Protein AF-A0AAV4YD55-F1 (afdb_monomer)

InterPro domains:
  IPR032675 Leucine-rich repeat domain superfamily [G3DSA:3.80.10.10] (48-152)

Secondary structure (DSSP, 8-state):
---EEEETTEEEEEEE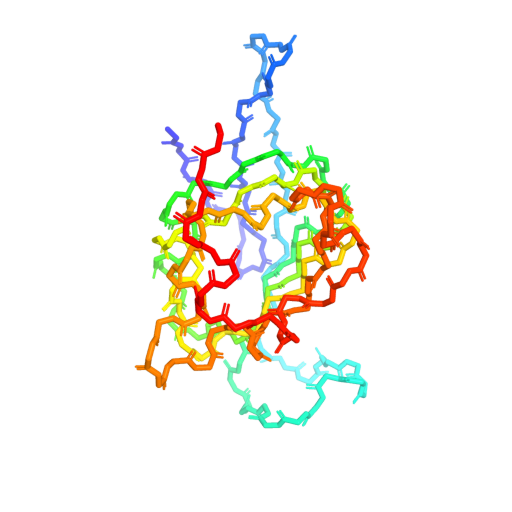-TT-SSEEEEEEEEEE-SS---GGG-SS--TT-EEEE-TTS--S---TTTTTT-TTEEEEE-TTS------HHHH--TT-EEE-TTS-EE-SGGGGGGS-TT-TTGGGEE-BEEESGGGTT-BGGG--GGGG----

Solvent-accessible surface area (backbone atoms only — not comparable to full-atom values): 8756 Å² total; per-residue (Å²): 134,69,86,50,86,77,54,101,48,38,45,44,43,63,46,79,45,99,87,49,101,54,74,46,81,42,71,31,47,42,51,59,52,83,91,82,78,68,81,94,68,62,88,82,78,58,86,63,40,16,36,41,38,54,51,65,63,64,39,57,74,76,65,55,62,79,54,69,97,43,92,46,50,32,37,36,38,42,29,45,23,45,30,35,69,66,58,59,74,50,67,64,55,90,71,40,37,36,37,38,38,66,32,46,27,44,55,29,32,88,39,34,75,40,44,46,90,90,45,66,51,26,76,31,36,46,35,38,19,50,24,49,75,93,43,47,72,38,47,51,58,78,55,58,56,74,69,20,73,54,72,135

Foldseek 3Di:
DDWDDDDPFWTWDWDDDPPDPDIDTAIKGKQQDDDDDDPVVPDPDDNGAIEIEDALVQDQDDDLCNCVPPPRHQEYEHAQYAHAEDDCSNQVPLRHAYEHHNYAHALALRVLVCAPPPRVSLVSYADAHNPDPVRHRPRSNVDHSVRHPDDD

Nearest PDB structures (foldseek):
  5lfn-assembly1_B  TM=7.017E-01  e=6.485E-02  Homo sapiens
  2omy-assembly1_A  TM=6.684E-01  e=3.841E-01  Listeria monocytogenes EGD-e
  2omv-assembly1_A  TM=5.601E-01  e=4.362E-01  Listeria monocytogenes EGD-e
  2omz-assembly1_A  TM=6.449E-01  e=9.349E-01  Listeria monocytogenes EGD-e
  8h64-assembly2_C  TM=6.440E-01  e=9.349E-01  Listeria monocytogenes EGD-e

Mean predicted aligned error: 9.54 Å

Structure (mmCIF, N/CA/C/O backbone):
data_AF-A0AAV4YD55-F1
#
_entry.id   AF-A0AAV4YD55-F1
#
loop_
_atom_site.group_PDB
_atom_site.id
_atom_site.type_symbol
_atom_site.label_atom_id
_atom_site.label_alt_id
_atom_site.label_comp_id
_atom_site.label_asym_id
_atom_site.label_entity_id
_atom_site.label_seq_id
_atom_site.pdbx_PDB_ins_code
_atom_site.Cartn_x
_atom_site.Cartn_y
_atom_site.Cartn_z
_atom_site.occupancy
_atom_site.B_iso_or_equiv
_atom_site.auth_seq_id
_atom_site.auth_comp_id
_atom_site.auth_asym_id
_atom_site.auth_atom_id
_atom_site.pdbx_PDB_model_num
ATOM 1 N N . MET A 1 1 ? -4.812 -1.524 -20.925 1.00 34.12 1 MET A N 1
ATOM 2 C CA . MET A 1 1 ? -3.475 -1.036 -20.521 1.00 34.12 1 MET A CA 1
ATOM 3 C C . MET A 1 1 ? -2.459 -1.542 -21.535 1.00 34.12 1 MET A C 1
ATOM 5 O O . MET A 1 1 ? -2.689 -2.603 -22.093 1.00 34.12 1 MET A O 1
ATOM 9 N N . GLY A 1 2 ? -1.387 -0.799 -21.813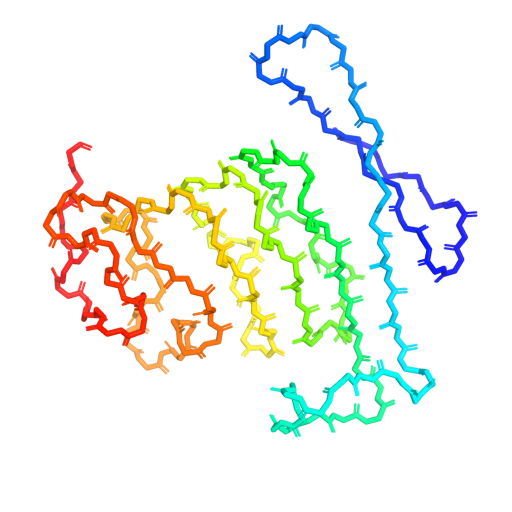 1.00 32.94 2 GLY A N 1
ATOM 10 C CA . GLY A 1 2 ? -0.320 -1.245 -22.714 1.00 32.94 2 GLY A CA 1
ATOM 11 C C . GLY A 1 2 ? 1.040 -0.816 -22.175 1.00 32.94 2 GLY A C 1
ATOM 12 O O . GLY A 1 2 ? 1.205 0.342 -21.784 1.00 32.94 2 GLY A O 1
ATOM 13 N N . PHE A 1 3 ? 1.978 -1.758 -22.112 1.00 38.44 3 PHE A N 1
ATOM 14 C CA . PHE A 1 3 ? 3.347 -1.546 -21.651 1.00 38.44 3 PHE A CA 1
ATOM 15 C C . PHE A 1 3 ? 4.222 -1.105 -22.826 1.00 38.44 3 PHE A C 1
ATOM 17 O O . PHE A 1 3 ? 4.186 -1.724 -23.886 1.00 38.44 3 PHE A O 1
ATOM 24 N N . TYR A 1 4 ? 5.038 -0.066 -22.637 1.00 34.94 4 TYR A N 1
ATOM 25 C CA . TYR A 1 4 ? 6.048 0.325 -23.622 1.00 34.94 4 TYR A CA 1
ATOM 26 C C . TYR A 1 4 ? 7.418 0.402 -22.943 1.00 34.94 4 TYR A C 1
ATOM 28 O O . TYR A 1 4 ? 7.704 1.308 -22.151 1.00 34.94 4 TYR A O 1
ATOM 36 N N . TRP A 1 5 ? 8.266 -0.580 -23.249 1.00 36.44 5 TRP A N 1
ATOM 37 C CA . TRP A 1 5 ? 9.664 -0.631 -22.831 1.00 36.44 5 TRP A CA 1
ATOM 38 C C . TRP A 1 5 ? 10.461 0.378 -23.659 1.00 36.44 5 TRP A C 1
ATOM 40 O O . TRP A 1 5 ? 10.530 0.251 -24.877 1.00 36.44 5 TRP A O 1
ATOM 50 N N . LEU A 1 6 ? 11.037 1.397 -23.019 1.00 40.34 6 LEU A N 1
ATOM 51 C CA . LEU A 1 6 ? 11.794 2.435 -23.731 1.00 40.34 6 LEU A CA 1
ATOM 52 C C . LEU A 1 6 ? 13.300 2.355 -23.486 1.00 40.34 6 LEU A C 1
ATOM 54 O O . LEU A 1 6 ? 14.056 2.678 -24.393 1.00 40.34 6 LEU A O 1
ATOM 58 N N . THR A 1 7 ? 13.753 1.897 -22.311 1.00 41.91 7 THR A N 1
ATOM 59 C CA . THR A 1 7 ? 15.172 1.604 -22.023 1.00 41.91 7 THR A CA 1
ATOM 60 C C . THR A 1 7 ? 15.319 0.566 -20.899 1.00 41.91 7 THR A C 1
ATOM 62 O O . THR A 1 7 ? 14.374 0.304 -20.158 1.00 41.91 7 THR A O 1
ATOM 65 N N . ARG A 1 8 ? 16.533 0.018 -20.711 1.00 45.97 8 ARG A N 1
ATOM 66 C CA . ARG A 1 8 ? 16.889 -0.949 -19.643 1.00 45.97 8 ARG A CA 1
ATOM 67 C C . ARG A 1 8 ? 16.588 -0.478 -18.203 1.00 45.97 8 ARG A C 1
ATOM 69 O O . ARG A 1 8 ? 16.546 -1.314 -17.308 1.00 45.97 8 ARG A O 1
ATOM 76 N N . HIS A 1 9 ? 16.388 0.826 -17.974 1.00 44.31 9 HIS A N 1
ATOM 77 C CA . HIS A 1 9 ? 16.303 1.437 -16.632 1.00 44.31 9 HIS A CA 1
ATOM 78 C C . HIS A 1 9 ? 15.042 2.286 -16.377 1.00 44.31 9 HIS A C 1
ATOM 80 O O . HIS A 1 9 ? 14.830 2.762 -15.260 1.00 44.31 9 HIS A O 1
ATOM 86 N N . ARG A 1 10 ? 14.194 2.513 -17.389 1.00 48.41 10 ARG A N 1
ATOM 87 C CA . ARG A 1 10 ? 12.960 3.302 -17.252 1.00 48.41 10 ARG A CA 1
ATOM 88 C C . ARG A 1 10 ? 11.803 2.580 -17.925 1.00 48.41 10 ARG A C 1
ATOM 90 O O . ARG A 1 10 ? 11.850 2.308 -19.123 1.00 48.41 10 ARG A O 1
ATOM 97 N N . VAL A 1 11 ? 10.752 2.315 -17.156 1.00 53.84 11 VAL A N 1
ATOM 98 C CA . VAL A 1 11 ? 9.502 1.745 -17.671 1.00 53.84 11 VAL A CA 1
ATOM 99 C C . VAL A 1 11 ? 8.472 2.865 -17.711 1.00 53.84 11 VAL A C 1
ATOM 101 O O . VAL A 1 11 ? 8.266 3.548 -16.705 1.00 53.84 11 VAL A O 1
ATOM 104 N N . LYS A 1 12 ? 7.856 3.101 -18.873 1.00 48.62 12 LYS A N 1
ATOM 105 C CA . LYS A 1 12 ? 6.759 4.066 -18.977 1.00 48.62 12 LYS A CA 1
ATOM 106 C C . LYS A 1 12 ? 5.431 3.354 -18.735 1.00 48.62 12 LYS A C 1
ATOM 108 O O . LYS A 1 12 ? 5.127 2.362 -19.390 1.00 48.62 12 LYS A O 1
ATOM 113 N N . TYR A 1 13 ? 4.651 3.892 -17.806 1.00 55.19 13 TYR A N 1
ATOM 114 C CA . TYR A 1 13 ? 3.314 3.426 -17.454 1.00 55.19 13 TYR A CA 1
ATOM 115 C C . TYR A 1 13 ? 2.285 4.421 -17.960 1.00 55.19 13 TYR A C 1
ATOM 117 O O . TYR A 1 13 ? 2.446 5.628 -17.798 1.00 55.19 13 TYR A O 1
ATOM 125 N N . ILE A 1 14 ? 1.210 3.917 -18.553 1.00 49.06 14 ILE A N 1
ATOM 126 C CA . ILE A 1 14 ? 0.098 4.741 -19.017 1.00 49.06 14 ILE A CA 1
ATOM 127 C C . ILE A 1 14 ? -1.078 4.495 -18.073 1.00 49.06 14 ILE A C 1
ATOM 129 O O . ILE A 1 14 ? -1.602 3.384 -18.019 1.00 49.06 14 ILE A O 1
ATOM 133 N N . CYS A 1 15 ? -1.488 5.522 -17.327 1.00 41.88 15 CYS A N 1
ATOM 134 C CA . CYS A 1 15 ? -2.629 5.442 -16.412 1.00 41.88 15 CYS A CA 1
ATOM 135 C C . CYS A 1 15 ? -3.757 6.386 -16.854 1.00 41.88 15 CYS A C 1
ATOM 137 O O . CYS A 1 15 ? -3.508 7.474 -17.388 1.00 41.88 15 CYS A O 1
ATOM 139 N N . LYS A 1 16 ? -5.007 5.954 -16.649 1.00 38.88 16 LYS A N 1
ATOM 140 C CA . LYS A 1 16 ? -6.217 6.734 -16.931 1.00 38.88 16 LYS A CA 1
ATOM 141 C C . LYS A 1 16 ? -6.520 7.627 -15.729 1.00 38.88 16 LYS A C 1
ATOM 143 O O . LYS A 1 16 ? -6.718 7.134 -14.623 1.00 38.88 16 LYS A O 1
ATOM 148 N N . MET A 1 17 ? -6.560 8.942 -15.933 1.00 42.62 17 MET A N 1
ATOM 149 C CA . MET A 1 17 ? -6.867 9.874 -14.846 1.00 42.62 17 MET A CA 1
ATOM 150 C C . MET A 1 17 ? -8.373 9.895 -14.554 1.00 42.62 17 MET A C 1
ATOM 152 O O . MET A 1 17 ? -9.185 9.972 -15.470 1.00 42.62 17 MET A O 1
ATOM 156 N N . ARG A 1 18 ? -8.749 9.900 -13.266 1.00 46.81 18 ARG A N 1
ATOM 157 C CA . ARG A 1 18 ? -10.148 9.869 -12.780 1.00 46.81 18 ARG A CA 1
ATOM 158 C C . ARG A 1 18 ? -11.007 11.064 -13.249 1.00 46.81 18 ARG A C 1
ATOM 160 O O . ARG A 1 18 ? -12.222 11.005 -13.151 1.00 46.81 18 ARG A O 1
ATOM 167 N N . SER A 1 19 ? -10.385 12.129 -13.770 1.00 53.12 19 SER A N 1
ATOM 168 C CA . SER A 1 19 ? -11.016 13.417 -14.113 1.00 53.12 19 SER A CA 1
ATOM 169 C C . SER A 1 19 ? -10.853 13.844 -15.587 1.00 53.12 19 SER A C 1
ATOM 171 O O . SER A 1 19 ? -11.348 14.903 -15.965 1.00 53.12 19 SER A O 1
ATOM 173 N N . ARG A 1 20 ? -10.182 13.063 -16.450 1.00 48.06 20 ARG A N 1
ATOM 174 C CA . ARG A 1 20 ? -10.015 13.407 -17.878 1.00 48.06 20 ARG A CA 1
ATOM 175 C C . ARG A 1 20 ? -10.162 12.176 -18.770 1.00 48.06 20 ARG A C 1
ATOM 177 O O . ARG A 1 20 ? -9.708 11.094 -18.419 1.00 48.06 20 ARG A O 1
ATOM 184 N N . THR A 1 21 ? -10.674 12.367 -19.984 1.00 52.16 21 THR A N 1
ATOM 185 C CA . THR A 1 21 ? -10.590 11.402 -21.101 1.00 52.16 21 THR A CA 1
ATOM 186 C C . THR A 1 21 ? -9.158 11.213 -21.636 1.00 52.16 21 THR A C 1
ATOM 188 O O . THR A 1 21 ? -8.953 10.482 -22.600 1.00 52.16 21 THR A O 1
ATOM 191 N N . ALA A 1 22 ? -8.156 11.837 -21.005 1.00 47.09 22 ALA A N 1
ATOM 192 C CA . ALA A 1 22 ? -6.752 11.804 -21.396 1.00 47.09 22 ALA A CA 1
ATOM 193 C C . ALA A 1 22 ? -5.921 10.840 -20.530 1.00 47.09 22 ALA A C 1
ATOM 195 O O . ALA A 1 22 ? -6.088 10.750 -19.311 1.00 47.09 22 ALA A O 1
ATOM 196 N N . TRP A 1 23 ? -4.974 10.161 -21.172 1.00 50.00 23 TRP A N 1
ATOM 197 C CA . TRP A 1 23 ? -4.002 9.274 -20.539 1.00 50.00 23 TRP A CA 1
ATOM 198 C C . TRP A 1 23 ? -2.762 10.062 -20.094 1.00 50.00 23 TRP A C 1
ATOM 200 O O . TRP A 1 23 ? -2.301 10.935 -20.830 1.00 50.00 23 TRP A O 1
ATOM 210 N N . ARG A 1 24 ? -2.186 9.753 -18.920 1.00 59.47 24 ARG A N 1
ATOM 211 C CA . ARG A 1 24 ? -0.883 10.307 -18.501 1.00 59.47 24 ARG A CA 1
ATOM 212 C C . ARG A 1 24 ? 0.197 9.245 -18.615 1.00 59.47 24 ARG A C 1
ATOM 214 O O . ARG A 1 24 ? 0.022 8.126 -18.135 1.00 59.47 24 ARG A O 1
ATOM 221 N N . VAL A 1 25 ? 1.323 9.622 -19.212 1.00 57.44 25 VAL A N 1
ATOM 222 C CA . VAL A 1 25 ? 2.523 8.788 -19.256 1.00 57.44 25 VAL A CA 1
ATOM 223 C C . VAL A 1 25 ? 3.361 9.083 -18.016 1.00 57.44 25 VAL A C 1
ATOM 225 O O . VAL A 1 25 ? 3.916 10.169 -17.873 1.00 57.44 25 VAL A O 1
ATOM 228 N N . MET A 1 26 ? 3.433 8.122 -17.108 1.00 58.56 26 MET A N 1
ATOM 229 C CA . MET A 1 26 ? 4.299 8.150 -15.934 1.00 58.56 26 MET A CA 1
ATOM 230 C C . MET A 1 26 ? 5.591 7.414 -16.263 1.00 58.56 26 MET A C 1
ATOM 232 O O . MET A 1 26 ? 5.575 6.400 -16.957 1.00 58.56 26 MET A O 1
ATOM 236 N N . THR A 1 27 ? 6.723 7.912 -15.778 1.00 57.72 27 THR A N 1
ATOM 237 C CA . THR A 1 27 ? 8.007 7.224 -15.945 1.00 57.72 27 THR A CA 1
ATOM 238 C C . THR A 1 27 ? 8.399 6.649 -14.598 1.00 57.72 27 THR A C 1
ATOM 240 O O . THR A 1 27 ? 8.750 7.409 -13.703 1.00 57.72 27 THR A O 1
ATOM 243 N N . ALA A 1 28 ? 8.341 5.327 -14.448 1.00 63.00 28 ALA A N 1
ATOM 244 C CA . ALA A 1 28 ? 8.912 4.696 -13.270 1.00 63.00 28 ALA A CA 1
ATOM 245 C C . ALA A 1 28 ? 10.412 4.509 -13.465 1.00 63.00 28 ALA A C 1
ATOM 247 O O . ALA A 1 28 ? 10.866 4.013 -14.507 1.00 63.00 28 ALA A O 1
ATOM 248 N N . ALA A 1 29 ? 11.175 4.859 -12.437 1.00 62.16 29 ALA A N 1
ATOM 249 C CA . ALA A 1 29 ? 12.575 4.487 -12.357 1.00 62.16 29 ALA A CA 1
ATOM 250 C C . ALA A 1 29 ? 12.671 3.053 -11.822 1.00 62.16 29 ALA A C 1
ATOM 252 O O . ALA A 1 29 ? 12.128 2.754 -10.756 1.00 62.16 29 ALA A O 1
ATOM 253 N N . ARG A 1 30 ? 13.358 2.169 -12.558 1.00 64.62 30 ARG A N 1
ATOM 254 C CA . ARG A 1 30 ? 13.736 0.839 -12.068 1.00 64.62 30 ARG A CA 1
ATOM 255 C C . ARG A 1 30 ? 15.253 0.785 -11.934 1.00 64.62 30 ARG A C 1
ATOM 257 O O . ARG A 1 30 ? 15.965 0.882 -12.933 1.00 64.62 30 ARG A O 1
ATOM 264 N N . VAL A 1 31 ? 15.740 0.614 -10.710 1.00 64.62 31 VAL A N 1
ATOM 265 C CA . VAL A 1 31 ? 17.174 0.534 -10.405 1.00 64.62 31 VAL A CA 1
ATOM 266 C C . VAL A 1 31 ? 17.458 -0.835 -9.811 1.00 64.62 31 VAL A C 1
ATOM 268 O O . VAL A 1 31 ? 17.066 -1.109 -8.689 1.00 64.62 31 VAL A O 1
ATOM 271 N N . CYS A 1 32 ? 18.113 -1.701 -10.576 1.00 60.53 32 CYS A N 1
ATOM 272 C CA . CYS A 1 32 ? 18.600 -3.002 -10.126 1.00 60.53 32 CYS A CA 1
ATOM 273 C C . CYS A 1 32 ? 20.116 -2.886 -10.007 1.00 60.53 32 CYS A C 1
ATOM 275 O O . CYS A 1 32 ? 20.755 -2.508 -10.985 1.00 60.53 32 CYS A O 1
ATOM 277 N N . ASN A 1 33 ? 20.647 -3.098 -8.806 1.00 56.59 33 ASN A N 1
ATOM 278 C CA . ASN A 1 33 ? 21.945 -2.593 -8.354 1.00 56.59 33 ASN A CA 1
ATOM 279 C C . ASN A 1 33 ? 23.097 -2.561 -9.385 1.00 56.59 33 ASN A C 1
ATOM 281 O O . ASN A 1 33 ? 23.461 -3.576 -9.972 1.00 56.59 33 ASN A O 1
ATOM 285 N N . THR A 1 34 ? 23.794 -1.422 -9.408 1.00 43.22 34 THR A N 1
ATOM 286 C CA . THR A 1 34 ? 25.212 -1.379 -9.019 1.00 43.22 34 THR A CA 1
ATOM 287 C C . THR A 1 34 ? 25.377 -0.265 -7.972 1.00 43.22 34 THR A C 1
ATOM 289 O O . THR A 1 34 ? 25.371 0.906 -8.331 1.00 43.22 34 THR A O 1
ATOM 292 N N . LYS A 1 35 ? 25.485 -0.620 -6.683 1.00 49.00 35 LYS A N 1
ATOM 293 C CA . LYS A 1 35 ? 25.855 0.252 -5.542 1.00 49.00 35 LYS A CA 1
ATOM 294 C C . LYS A 1 35 ? 25.095 1.592 -5.396 1.00 49.00 35 LYS A C 1
ATOM 296 O O . LYS A 1 35 ? 25.729 2.642 -5.383 1.00 49.00 35 LYS A O 1
ATOM 301 N N . ALA A 1 36 ? 23.772 1.589 -5.225 1.00 44.72 36 ALA A N 1
ATOM 302 C CA . ALA A 1 36 ? 23.065 2.815 -4.819 1.00 44.72 36 ALA A CA 1
ATOM 303 C C . ALA A 1 36 ? 21.765 2.530 -4.046 1.00 44.72 36 ALA A C 1
ATOM 305 O O . ALA A 1 36 ? 20.694 2.416 -4.636 1.00 44.72 36 ALA A O 1
ATOM 306 N N . ALA A 1 37 ? 21.856 2.458 -2.719 1.00 43.19 37 ALA A N 1
ATOM 307 C CA . ALA A 1 37 ? 20.726 2.656 -1.814 1.00 43.19 37 ALA A CA 1
ATOM 308 C C . ALA A 1 37 ? 21.233 3.439 -0.592 1.00 43.19 37 ALA A C 1
ATOM 310 O O . ALA A 1 37 ? 22.319 3.158 -0.085 1.00 43.19 37 ALA A O 1
ATOM 311 N N . THR A 1 38 ? 20.497 4.471 -0.185 1.00 40.34 38 THR A N 1
ATOM 312 C CA . THR A 1 38 ? 20.789 5.319 0.981 1.00 40.34 38 THR A CA 1
ATOM 313 C C . THR A 1 38 ? 20.736 4.502 2.278 1.00 40.34 38 THR A C 1
ATOM 315 O O . THR A 1 38 ? 20.009 3.512 2.357 1.00 40.34 38 THR A O 1
ATOM 318 N N . ALA A 1 39 ? 21.516 4.906 3.287 1.00 37.56 39 ALA A N 1
ATOM 319 C CA . ALA A 1 39 ? 21.803 4.108 4.485 1.00 37.56 39 ALA A CA 1
ATOM 320 C C . ALA A 1 39 ? 20.564 3.660 5.290 1.00 37.56 39 ALA A C 1
ATOM 322 O O . ALA A 1 39 ? 20.591 2.588 5.889 1.00 37.56 39 ALA A O 1
ATOM 323 N N . ASP A 1 40 ? 19.461 4.410 5.224 1.00 38.12 40 ASP A N 1
ATOM 324 C CA . ASP A 1 40 ? 18.235 4.156 6.001 1.00 38.12 40 ASP A CA 1
ATOM 325 C C . ASP A 1 40 ? 17.443 2.912 5.555 1.00 38.12 40 ASP A C 1
ATOM 327 O O . ASP A 1 40 ? 16.477 2.521 6.202 1.00 38.12 40 ASP A O 1
ATOM 331 N N . VAL A 1 41 ? 17.834 2.277 4.446 1.00 43.00 41 VAL A N 1
ATOM 332 C CA . VAL A 1 41 ? 17.092 1.167 3.825 1.00 43.00 41 VAL A CA 1
ATOM 333 C C . VAL A 1 41 ? 17.820 -0.186 3.999 1.00 43.00 41 VAL A C 1
ATOM 335 O O . VAL A 1 41 ? 17.303 -1.231 3.625 1.00 43.00 41 VAL A O 1
ATOM 338 N N . LEU A 1 42 ? 19.015 -0.212 4.603 1.00 41.41 42 LEU A N 1
ATOM 339 C CA . LEU A 1 42 ? 19.996 -1.305 4.470 1.00 41.41 42 LEU A CA 1
ATOM 340 C C . LEU A 1 42 ? 19.785 -2.583 5.309 1.00 41.41 42 LEU A C 1
ATOM 342 O O . LEU A 1 42 ? 20.664 -3.449 5.311 1.00 41.41 42 LEU A O 1
ATOM 346 N N . ILE A 1 43 ? 18.651 -2.790 5.979 1.00 41.19 43 ILE A N 1
ATOM 347 C CA . ILE A 1 43 ? 18.453 -4.034 6.742 1.00 41.19 43 ILE A CA 1
ATOM 348 C C . ILE A 1 43 ? 18.010 -5.163 5.787 1.00 41.19 43 ILE A C 1
ATOM 350 O O . ILE A 1 43 ? 16.827 -5.338 5.520 1.00 41.19 43 ILE A O 1
ATOM 354 N N . GLY A 1 44 ? 18.970 -5.933 5.249 1.00 44.47 44 GLY A N 1
ATOM 355 C CA . GLY A 1 44 ? 18.715 -7.225 4.578 1.00 44.47 44 GLY A CA 1
ATOM 356 C C . GLY A 1 44 ? 18.887 -7.299 3.050 1.00 44.47 44 GLY A C 1
ATOM 357 O O . GLY A 1 44 ? 18.519 -8.313 2.456 1.00 44.47 44 GLY A O 1
ATOM 358 N N . TRP A 1 45 ? 19.455 -6.274 2.407 1.00 45.25 45 TRP A N 1
ATOM 359 C CA . TRP A 1 45 ? 19.558 -6.190 0.941 1.00 45.25 45 TRP A CA 1
ATOM 360 C C . TRP A 1 45 ? 20.612 -7.139 0.352 1.00 45.25 45 TRP A C 1
ATOM 362 O O . TRP A 1 45 ? 21.767 -7.157 0.780 1.00 45.25 45 TRP A O 1
ATOM 372 N N . ARG A 1 46 ? 20.241 -7.900 -0.686 1.00 54.16 46 ARG A N 1
ATOM 373 C CA . ARG A 1 46 ? 21.165 -8.701 -1.506 1.00 54.16 46 ARG A CA 1
ATOM 374 C C . ARG A 1 46 ? 21.678 -7.872 -2.688 1.00 54.16 46 ARG A C 1
ATOM 376 O O . ARG A 1 46 ? 20.997 -7.000 -3.221 1.00 54.16 46 ARG A O 1
ATOM 383 N N . SER A 1 47 ? 22.872 -8.197 -3.186 1.00 53.06 47 SER A N 1
ATOM 384 C CA . SER A 1 47 ? 23.561 -7.451 -4.259 1.00 53.06 47 SER A CA 1
ATOM 385 C C . SER A 1 47 ? 22.810 -7.333 -5.601 1.00 53.06 47 SER A C 1
ATOM 387 O O . SER A 1 47 ? 23.268 -6.601 -6.471 1.00 53.06 47 SER A O 1
ATOM 389 N N . ASN A 1 48 ? 21.671 -8.013 -5.782 1.00 61.53 48 ASN A N 1
ATOM 390 C CA . ASN A 1 48 ? 20.873 -8.030 -7.018 1.00 61.53 48 ASN A CA 1
ATOM 391 C C . ASN A 1 48 ? 19.457 -7.454 -6.859 1.00 61.53 48 ASN A C 1
ATOM 393 O O . ASN A 1 48 ? 18.634 -7.615 -7.765 1.00 61.53 48 ASN A O 1
ATOM 397 N N . ASP A 1 49 ? 19.177 -6.812 -5.732 1.00 68.50 49 ASP A N 1
ATOM 398 C CA . ASP A 1 49 ? 17.863 -6.267 -5.426 1.00 68.50 49 ASP A CA 1
ATOM 399 C C . ASP A 1 49 ? 17.528 -5.064 -6.323 1.00 68.50 49 ASP A C 1
ATOM 401 O O . ASP A 1 49 ? 18.389 -4.246 -6.675 1.00 68.50 49 ASP A O 1
ATOM 405 N N . CYS A 1 50 ? 16.265 -4.997 -6.743 1.00 77.75 50 CYS A N 1
ATOM 406 C CA . CYS A 1 50 ? 15.724 -3.935 -7.579 1.00 77.75 50 CYS A CA 1
ATOM 407 C C . CYS A 1 50 ? 14.788 -3.020 -6.791 1.00 77.75 50 CYS A C 1
ATOM 409 O O . CYS A 1 50 ? 13.906 -3.483 -6.067 1.00 77.75 50 CYS A O 1
ATOM 411 N N . THR A 1 51 ? 14.910 -1.728 -7.064 1.00 78.69 51 THR A N 1
ATOM 412 C CA . THR A 1 51 ? 13.994 -0.676 -6.638 1.00 78.69 51 THR A CA 1
ATOM 413 C C . THR A 1 51 ? 13.079 -0.272 -7.784 1.00 78.69 51 THR A C 1
ATOM 415 O O . THR A 1 51 ? 13.531 -0.104 -8.920 1.00 78.69 51 THR A O 1
ATOM 418 N N . PHE A 1 52 ? 11.806 -0.049 -7.476 1.00 83.44 52 PHE A N 1
ATOM 419 C CA . PHE A 1 52 ? 10.825 0.574 -8.355 1.00 83.44 52 PHE A CA 1
ATOM 420 C C . PHE A 1 52 ? 10.284 1.850 -7.710 1.00 83.44 52 PHE A C 1
ATOM 422 O O . PHE A 1 52 ? 9.823 1.807 -6.576 1.00 83.44 52 PHE A O 1
ATOM 429 N N . SER A 1 53 ? 10.332 2.986 -8.408 1.00 84.12 53 SER A N 1
ATOM 430 C CA . SER A 1 53 ? 9.915 4.272 -7.835 1.00 84.12 53 SER A CA 1
ATOM 431 C C . SER A 1 53 ? 8.907 5.006 -8.716 1.00 84.12 53 SER A C 1
ATOM 433 O O . SER A 1 53 ? 9.171 5.261 -9.896 1.00 84.12 53 SER A O 1
ATOM 435 N N . LEU A 1 54 ? 7.769 5.347 -8.106 1.00 83.69 54 LEU A N 1
ATOM 436 C CA . LEU A 1 54 ? 6.676 6.174 -8.628 1.00 83.69 54 LEU A CA 1
ATOM 437 C C . LEU A 1 54 ? 6.165 7.147 -7.541 1.00 83.69 54 LEU A C 1
ATOM 439 O O . LEU A 1 54 ? 4.963 7.371 -7.419 1.00 83.69 54 LEU A O 1
ATOM 443 N N . HIS A 1 55 ? 7.058 7.713 -6.728 1.00 85.50 55 HIS A N 1
ATOM 444 C CA . HIS A 1 55 ? 6.690 8.697 -5.702 1.00 85.50 55 HIS A CA 1
ATOM 445 C C . HIS A 1 55 ? 6.155 10.010 -6.305 1.00 85.50 55 HIS A C 1
ATOM 447 O O . HIS A 1 55 ? 6.500 10.375 -7.436 1.00 85.50 55 HIS A O 1
ATOM 453 N N . ASP A 1 56 ? 5.292 10.699 -5.556 1.00 85.06 56 ASP A N 1
ATOM 454 C CA . ASP A 1 56 ? 4.731 12.016 -5.893 1.00 85.06 56 ASP A CA 1
ATOM 455 C C . ASP A 1 56 ? 4.055 12.086 -7.279 1.00 85.06 56 ASP A C 1
ATOM 457 O O . ASP A 1 56 ? 4.058 13.108 -7.969 1.00 85.06 56 ASP A O 1
ATOM 461 N N . GLN A 1 57 ? 3.449 10.978 -7.723 1.00 82.81 57 GLN A N 1
ATOM 462 C CA . GLN A 1 57 ? 2.781 10.889 -9.026 1.00 82.81 57 GLN A CA 1
ATOM 463 C C . GLN A 1 57 ? 1.268 11.141 -8.967 1.00 82.81 57 GLN A C 1
ATOM 465 O O . GLN A 1 57 ? 0.613 11.101 -10.011 1.00 82.81 57 GLN A O 1
ATOM 470 N N . MET A 1 58 ? 0.709 11.464 -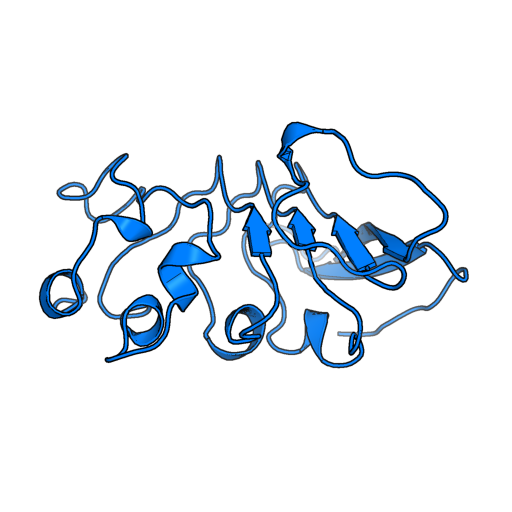7.795 1.00 86.75 58 MET A N 1
ATOM 471 C CA . MET A 1 58 ? -0.734 11.667 -7.578 1.00 86.75 58 MET A CA 1
ATOM 472 C C . MET A 1 58 ? -1.592 10.453 -7.979 1.00 86.75 58 MET A C 1
ATOM 474 O O . MET A 1 58 ? -2.749 10.603 -8.380 1.00 86.75 58 MET A O 1
ATOM 478 N N . MET A 1 59 ? -1.032 9.245 -7.905 1.00 83.56 59 MET A N 1
ATOM 479 C CA . MET A 1 59 ? -1.726 8.024 -8.301 1.00 83.56 59 MET A CA 1
ATOM 480 C C . MET A 1 59 ? -2.795 7.633 -7.289 1.00 83.56 59 MET A C 1
ATOM 482 O O . MET A 1 59 ? -2.511 7.541 -6.104 1.00 83.56 59 MET A O 1
ATOM 486 N N . SER A 1 60 ? -4.007 7.347 -7.761 1.00 86.12 60 SER A N 1
ATOM 487 C CA . SER A 1 60 ? -5.116 6.886 -6.914 1.00 86.12 60 SER A CA 1
ATOM 488 C C . SER A 1 60 ? -5.339 5.375 -6.937 1.00 86.12 60 SER A C 1
ATOM 490 O O . SER A 1 60 ? -6.078 4.850 -6.113 1.00 86.12 60 SER A O 1
ATOM 492 N N . SER A 1 61 ? -4.729 4.675 -7.892 1.00 81.81 61 SER A N 1
ATOM 493 C CA . SER A 1 61 ? -4.812 3.221 -8.036 1.00 81.81 61 SER A CA 1
ATOM 494 C C . SER A 1 61 ? -3.599 2.693 -8.795 1.00 81.81 61 SER A C 1
ATOM 496 O O . SER A 1 61 ? -2.912 3.444 -9.498 1.00 81.81 61 SER A O 1
ATOM 498 N N . LEU A 1 62 ? -3.353 1.395 -8.649 1.00 83.25 62 LEU A N 1
ATOM 499 C CA . LEU A 1 62 ? -2.322 0.641 -9.350 1.00 83.25 62 LEU A CA 1
ATOM 500 C C . LEU A 1 62 ? -2.982 -0.527 -10.093 1.00 83.25 62 LEU A C 1
ATOM 502 O O . LEU A 1 62 ? -3.928 -1.101 -9.559 1.00 83.25 62 LEU A O 1
ATOM 506 N N . PRO A 1 63 ? -2.503 -0.887 -11.294 1.00 82.06 63 PRO A N 1
ATOM 507 C CA . PRO A 1 63 ? -2.852 -2.157 -11.919 1.00 82.06 63 PRO A CA 1
ATOM 508 C C . PRO A 1 63 ? -2.407 -3.345 -11.057 1.00 82.06 63 PRO A C 1
ATOM 510 O O . PRO A 1 63 ? -1.322 -3.315 -10.474 1.00 82.06 63 PRO A O 1
ATOM 513 N N . ASP A 1 64 ? -3.223 -4.395 -11.022 1.00 83.44 64 ASP A N 1
ATOM 514 C CA . ASP A 1 64 ? -2.998 -5.616 -10.237 1.00 83.44 64 ASP A CA 1
ATOM 515 C C . ASP A 1 64 ? -1.694 -6.342 -10.612 1.00 83.44 64 ASP A C 1
ATOM 517 O O . ASP A 1 64 ? -1.061 -6.966 -9.765 1.00 83.44 64 ASP A O 1
ATOM 521 N N . ASP A 1 65 ? -1.286 -6.231 -11.875 1.00 76.88 65 ASP A N 1
ATOM 522 C CA . ASP A 1 65 ? -0.160 -6.917 -12.515 1.00 76.88 65 ASP A CA 1
ATOM 523 C C . ASP A 1 65 ? 1.113 -6.055 -12.601 1.00 76.88 65 ASP A C 1
ATOM 525 O O . ASP A 1 65 ? 2.129 -6.486 -13.146 1.00 76.88 65 ASP A O 1
ATOM 529 N N . ILE A 1 66 ? 1.110 -4.837 -12.038 1.00 76.62 66 ILE A N 1
ATOM 530 C CA . ILE A 1 66 ? 2.194 -3.854 -12.233 1.00 76.62 66 ILE A CA 1
ATOM 531 C C . ILE A 1 66 ? 3.584 -4.382 -11.830 1.00 76.62 66 ILE A C 1
ATOM 533 O O . ILE A 1 66 ? 4.610 -3.932 -12.350 1.00 76.62 66 ILE A O 1
ATOM 537 N N . PHE A 1 67 ? 3.628 -5.355 -10.919 1.00 81.56 67 PHE A N 1
ATOM 538 C CA . PHE A 1 67 ? 4.861 -5.976 -10.458 1.00 81.56 67 PHE A CA 1
ATOM 539 C C . PHE A 1 67 ? 5.054 -7.413 -10.946 1.00 81.56 67 PHE A C 1
ATOM 541 O O . PHE A 1 67 ? 6.062 -8.001 -10.570 1.00 81.56 67 PHE A O 1
ATOM 548 N N . GLU A 1 68 ? 4.179 -8.007 -11.753 1.00 78.12 68 GLU A N 1
ATOM 549 C CA . GLU A 1 68 ? 4.253 -9.434 -12.114 1.00 78.12 68 GLU A CA 1
ATOM 550 C C . GLU A 1 68 ? 5.634 -9.814 -12.697 1.00 78.12 68 GLU A C 1
ATOM 552 O O . GLU A 1 68 ? 6.367 -10.604 -12.091 1.00 78.12 68 GLU A O 1
ATOM 557 N N . ASP A 1 69 ? 6.107 -9.077 -13.708 1.00 74.12 69 ASP A N 1
ATOM 558 C CA . ASP A 1 69 ? 7.398 -9.288 -14.392 1.00 74.12 69 ASP A CA 1
ATOM 559 C C . ASP A 1 69 ? 8.620 -8.672 -13.675 1.00 74.12 69 ASP A C 1
ATOM 561 O O . ASP A 1 69 ? 9.545 -8.112 -14.281 1.00 74.12 69 ASP A O 1
ATOM 565 N N . THR A 1 70 ? 8.635 -8.721 -12.341 1.00 75.19 70 THR A N 1
ATOM 566 C CA . THR A 1 70 ? 9.724 -8.159 -11.520 1.00 75.19 70 THR A CA 1
ATOM 567 C C . THR A 1 70 ? 10.248 -9.150 -10.474 1.00 75.19 70 THR A C 1
ATOM 569 O O . THR A 1 70 ? 10.034 -8.983 -9.273 1.00 75.19 70 THR A O 1
ATOM 572 N N . PRO A 1 71 ? 10.965 -10.209 -10.893 1.00 77.56 71 PRO A N 1
ATOM 573 C CA . PRO A 1 71 ? 11.393 -11.283 -9.987 1.00 77.56 71 PRO A CA 1
ATOM 574 C C . PRO A 1 71 ? 12.467 -10.856 -8.974 1.00 77.56 71 PRO A C 1
ATOM 576 O O . PRO A 1 71 ? 12.670 -11.531 -7.972 1.00 77.56 71 PRO A O 1
ATOM 579 N N . ARG A 1 72 ? 13.164 -9.743 -9.232 1.00 78.94 72 ARG A N 1
ATOM 580 C CA . ARG A 1 72 ? 14.221 -9.189 -8.368 1.00 78.94 72 ARG A CA 1
ATOM 581 C C . ARG A 1 72 ? 13.782 -7.947 -7.588 1.00 78.94 72 ARG A C 1
ATOM 583 O O . ARG A 1 72 ? 14.618 -7.276 -6.996 1.00 78.94 72 ARG A O 1
ATOM 590 N N . LEU A 1 73 ? 12.499 -7.586 -7.649 1.00 82.44 73 LEU A N 1
ATOM 591 C CA . LEU A 1 73 ? 11.981 -6.436 -6.916 1.00 82.44 73 LEU A CA 1
ATOM 592 C C . LEU A 1 73 ? 12.122 -6.682 -5.415 1.00 82.44 73 LEU A C 1
ATOM 594 O O . LEU A 1 73 ? 11.702 -7.729 -4.932 1.00 82.44 73 LEU A O 1
ATOM 598 N N . ALA A 1 74 ? 12.710 -5.718 -4.717 1.00 84.81 74 ALA A N 1
ATOM 599 C CA . ALA A 1 74 ? 12.907 -5.752 -3.272 1.00 84.81 74 ALA A CA 1
ATOM 600 C C . ALA A 1 74 ? 12.337 -4.505 -2.592 1.00 84.81 74 ALA A C 1
ATOM 602 O O . ALA A 1 74 ? 11.917 -4.579 -1.444 1.00 84.81 74 ALA A O 1
ATOM 603 N N . TYR A 1 75 ? 12.281 -3.371 -3.299 1.00 85.94 75 TYR A N 1
ATOM 604 C CA . TYR A 1 75 ? 11.765 -2.123 -2.749 1.00 85.94 75 TYR A CA 1
ATOM 605 C C . TYR A 1 75 ? 10.902 -1.366 -3.757 1.00 85.94 75 TYR A C 1
ATOM 607 O O . TYR A 1 75 ? 11.245 -1.232 -4.935 1.00 85.94 75 TYR A O 1
ATOM 615 N N . VAL A 1 76 ? 9.772 -0.857 -3.282 1.00 89.06 76 VAL A N 1
ATOM 616 C CA . VAL A 1 76 ? 8.798 -0.093 -4.054 1.00 89.06 76 VAL A CA 1
ATOM 617 C C . VAL A 1 76 ? 8.529 1.216 -3.330 1.00 89.06 76 VAL A C 1
ATOM 619 O O . VAL A 1 76 ? 7.996 1.218 -2.228 1.00 89.06 76 VAL A O 1
ATOM 622 N N . ASN A 1 77 ? 8.859 2.335 -3.969 1.00 89.06 77 ASN A N 1
ATOM 623 C CA . ASN A 1 77 ? 8.554 3.663 -3.456 1.00 89.06 77 ASN A CA 1
ATOM 624 C C . ASN A 1 77 ? 7.320 4.240 -4.162 1.00 89.06 77 ASN A C 1
ATOM 626 O O . ASN A 1 77 ? 7.373 4.596 -5.344 1.00 89.06 77 ASN A O 1
ATOM 630 N N . LEU A 1 78 ? 6.223 4.331 -3.412 1.00 92.19 78 LEU A N 1
ATOM 631 C CA . LEU A 1 78 ? 4.939 4.911 -3.807 1.00 92.19 78 LEU A CA 1
ATOM 632 C C . LEU A 1 78 ? 4.535 6.065 -2.877 1.00 92.19 78 LEU A C 1
ATOM 634 O O . LEU A 1 78 ? 3.364 6.459 -2.858 1.00 92.19 78 LEU A O 1
ATOM 638 N N . LYS A 1 79 ? 5.493 6.618 -2.131 1.00 94.12 79 LYS A N 1
ATOM 639 C CA . LYS A 1 79 ? 5.282 7.729 -1.208 1.00 94.12 79 LYS A CA 1
ATOM 640 C C . LYS A 1 79 ? 4.656 8.942 -1.911 1.00 94.12 79 LYS A C 1
ATOM 642 O O . LYS A 1 7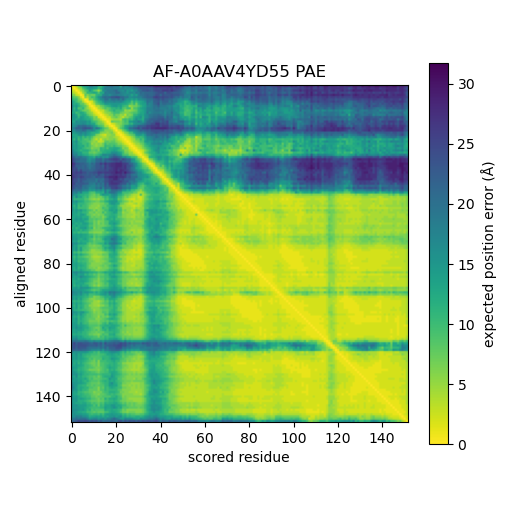9 ? 4.966 9.205 -3.075 1.00 94.12 79 LYS A O 1
ATOM 647 N N . GLY A 1 80 ? 3.783 9.675 -1.221 1.00 94.00 80 GLY A N 1
ATOM 648 C CA . GLY A 1 80 ? 3.228 10.945 -1.719 1.00 94.00 80 GLY A CA 1
ATOM 649 C C . GLY A 1 80 ? 2.243 10.786 -2.881 1.00 94.00 80 GLY A C 1
ATOM 650 O O . GLY A 1 80 ? 2.062 11.678 -3.715 1.00 94.00 80 GLY A O 1
ATOM 651 N N . ASN A 1 81 ? 1.616 9.616 -2.988 1.00 92.75 81 ASN A N 1
ATOM 652 C CA . ASN A 1 81 ? 0.539 9.380 -3.941 1.00 92.75 81 ASN A CA 1
ATOM 653 C C . ASN A 1 81 ? -0.831 9.604 -3.278 1.00 92.75 81 ASN A C 1
ATOM 655 O O . ASN A 1 81 ? -0.964 10.258 -2.251 1.00 92.75 81 ASN A O 1
ATOM 659 N N . ARG A 1 82 ? -1.902 9.159 -3.931 1.00 94.75 82 ARG A N 1
ATOM 660 C CA . ARG A 1 82 ? -3.289 9.294 -3.465 1.00 94.75 82 ARG A CA 1
ATOM 661 C C . ARG A 1 82 ? -3.964 7.930 -3.371 1.00 94.75 82 ARG A C 1
ATOM 663 O O . ARG A 1 82 ? -5.164 7.825 -3.622 1.00 94.75 82 ARG A O 1
ATOM 670 N N . LEU A 1 83 ? -3.184 6.882 -3.108 1.00 94.50 83 LEU A N 1
ATOM 671 C CA . LEU A 1 83 ? -3.709 5.532 -2.969 1.00 94.50 83 LEU A CA 1
ATOM 672 C C . LEU A 1 83 ? -4.628 5.496 -1.754 1.00 94.50 83 LEU A C 1
ATOM 674 O O . LEU A 1 83 ? -4.290 6.044 -0.707 1.00 94.50 83 LEU A O 1
ATOM 678 N N . THR A 1 84 ? -5.785 4.865 -1.918 1.00 93.25 84 THR A N 1
ATOM 679 C CA . THR A 1 84 ? -6.755 4.680 -0.832 1.00 93.25 84 THR A CA 1
ATOM 680 C C . THR A 1 84 ? -6.966 3.224 -0.468 1.00 93.25 84 THR A C 1
ATOM 682 O O . THR A 1 84 ? -7.495 2.925 0.591 1.00 93.25 84 THR A O 1
ATOM 685 N N . THR A 1 85 ? -6.572 2.305 -1.343 1.00 88.88 85 THR A N 1
ATOM 686 C CA . THR A 1 85 ? -6.761 0.866 -1.163 1.00 88.88 85 THR A CA 1
ATOM 687 C C . THR A 1 85 ? -5.486 0.137 -1.554 1.00 88.88 85 THR A C 1
ATOM 689 O O . THR A 1 85 ? -4.725 0.604 -2.409 1.00 88.88 85 THR A O 1
ATOM 692 N N . LEU A 1 86 ? -5.259 -1.014 -0.926 1.00 92.69 86 LEU A N 1
ATOM 693 C CA . LEU A 1 86 ? -4.132 -1.894 -1.205 1.00 92.69 86 LEU A CA 1
ATOM 694 C C . LEU A 1 86 ? -4.678 -3.186 -1.815 1.00 92.69 86 LEU A C 1
ATOM 696 O O . LEU A 1 86 ? -5.138 -4.075 -1.103 1.00 92.69 86 LEU A O 1
ATOM 700 N N . ASN A 1 87 ? -4.670 -3.279 -3.148 1.00 9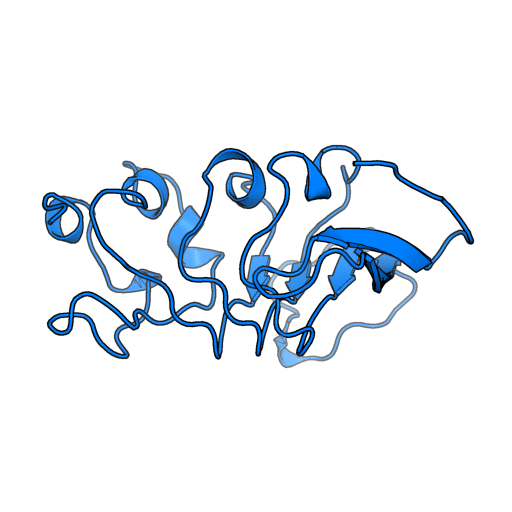0.19 87 ASN A N 1
ATOM 701 C CA . ASN A 1 87 ? -5.093 -4.501 -3.832 1.00 90.19 87 ASN A CA 1
ATOM 702 C C . ASN A 1 87 ? -4.101 -5.633 -3.533 1.00 90.19 87 ASN A C 1
ATOM 704 O O . ASN A 1 87 ? -2.918 -5.529 -3.869 1.00 90.19 87 ASN A O 1
ATOM 708 N N . GLN A 1 88 ? -4.601 -6.732 -2.969 1.00 91.50 88 GLN A N 1
ATOM 709 C CA . GLN A 1 88 ? -3.805 -7.905 -2.630 1.00 91.50 88 GLN A CA 1
ATOM 710 C C . GLN A 1 88 ? -2.911 -8.370 -3.783 1.00 91.50 88 GLN A C 1
ATOM 712 O O . GLN A 1 88 ? -1.735 -8.620 -3.558 1.00 91.50 88 GLN A O 1
ATOM 717 N N . LYS A 1 89 ? -3.400 -8.415 -5.028 1.00 88.38 89 LYS A N 1
ATOM 718 C CA . LYS A 1 89 ? -2.609 -8.906 -6.171 1.00 88.38 89 LYS A CA 1
ATOM 719 C C . LYS A 1 89 ? -1.351 -8.076 -6.437 1.00 88.38 89 LYS A C 1
ATOM 721 O O . LYS A 1 89 ? -0.300 -8.638 -6.733 1.00 88.38 89 LYS A O 1
ATOM 726 N N . ALA A 1 90 ? -1.436 -6.755 -6.278 1.00 88.75 90 ALA A N 1
ATOM 727 C CA . ALA A 1 90 ? -0.289 -5.869 -6.461 1.00 88.75 90 ALA A CA 1
ATOM 728 C C . ALA A 1 90 ? 0.670 -5.915 -5.255 1.00 88.75 90 ALA A C 1
ATOM 730 O O . ALA A 1 90 ? 1.888 -5.805 -5.407 1.00 88.75 90 ALA A O 1
ATOM 731 N N . PHE A 1 91 ? 0.145 -6.087 -4.042 1.00 90.44 91 PHE A N 1
ATOM 732 C CA . PHE A 1 91 ? 0.910 -5.911 -2.804 1.00 90.44 91 PHE A CA 1
ATOM 733 C C . PHE A 1 91 ? 1.244 -7.221 -2.060 1.00 90.44 91 PHE A C 1
ATOM 735 O O . PHE A 1 91 ? 1.837 -7.183 -0.986 1.00 90.44 91 PHE A O 1
ATOM 742 N N . SER A 1 92 ? 0.946 -8.394 -2.629 1.00 84.25 92 SER A N 1
ATOM 743 C CA . SER A 1 92 ? 1.182 -9.702 -1.993 1.00 84.25 92 SER A CA 1
ATOM 744 C C . SER A 1 92 ? 2.596 -10.273 -2.179 1.00 84.25 92 SER A C 1
ATOM 746 O O . SER A 1 92 ? 2.847 -11.435 -1.838 1.00 84.25 92 SER A O 1
ATOM 748 N N . LYS A 1 93 ? 3.560 -9.517 -2.727 1.00 84.00 93 LYS A N 1
ATOM 749 C CA . LYS A 1 93 ? 4.939 -10.017 -2.869 1.00 84.00 93 LYS A CA 1
ATOM 750 C C . LYS A 1 93 ? 5.665 -10.004 -1.521 1.00 84.00 93 LYS A C 1
ATOM 752 O O . LYS A 1 93 ? 6.173 -8.983 -1.078 1.00 84.00 93 LYS A O 1
ATOM 757 N N . ARG A 1 94 ? 5.816 -11.187 -0.917 1.00 73.25 94 ARG A N 1
ATOM 758 C CA . ARG A 1 94 ? 6.400 -11.401 0.429 1.00 73.25 94 ARG A CA 1
ATOM 759 C C . ARG A 1 94 ? 7.797 -10.817 0.683 1.00 73.25 94 ARG A C 1
ATOM 761 O O . ARG A 1 94 ? 8.153 -10.629 1.837 1.00 73.25 94 ARG A O 1
ATOM 768 N N . ARG A 1 95 ? 8.615 -10.614 -0.354 1.00 81.94 95 ARG A N 1
ATOM 769 C CA . ARG A 1 95 ? 10.011 -10.136 -0.237 1.00 81.94 95 ARG A CA 1
ATOM 770 C C . ARG A 1 95 ? 10.200 -8.703 -0.738 1.00 81.94 95 ARG A C 1
ATOM 772 O O . ARG A 1 95 ? 11.320 -8.318 -1.052 1.00 81.94 95 ARG A O 1
ATOM 779 N N . VAL A 1 96 ? 9.110 -7.951 -0.866 1.00 86.19 96 VAL A N 1
ATOM 780 C CA . VAL A 1 96 ? 9.130 -6.557 -1.303 1.00 86.19 96 VAL A CA 1
ATOM 781 C C . VAL A 1 96 ? 8.741 -5.669 -0.133 1.00 86.19 96 VAL A C 1
ATOM 783 O O . VAL A 1 96 ? 7.707 -5.892 0.491 1.00 86.19 96 VAL A O 1
ATOM 786 N N . PHE A 1 97 ? 9.558 -4.655 0.126 1.00 89.75 97 PHE A N 1
ATOM 787 C CA . PHE A 1 97 ? 9.225 -3.545 1.006 1.00 89.75 97 PHE A CA 1
ATOM 788 C C . PHE A 1 97 ? 8.514 -2.447 0.215 1.00 89.75 97 PHE A C 1
ATOM 790 O O . PHE A 1 97 ? 8.991 -2.028 -0.842 1.00 89.75 97 PHE A O 1
ATOM 797 N N . TYR A 1 98 ? 7.389 -1.966 0.731 1.00 92.56 98 TYR A N 1
ATOM 798 C CA . TYR A 1 98 ? 6.567 -0.932 0.115 1.00 92.56 98 TYR A CA 1
ATOM 799 C C . TYR A 1 98 ? 6.580 0.330 0.983 1.00 92.56 98 TYR A C 1
ATOM 801 O O . TYR A 1 98 ? 6.104 0.321 2.114 1.00 92.56 98 TYR A O 1
ATOM 809 N N . ASP A 1 99 ? 7.096 1.434 0.449 1.00 93.94 99 ASP A N 1
ATOM 810 C CA . ASP A 1 99 ? 6.951 2.755 1.059 1.00 93.94 99 ASP A CA 1
ATOM 811 C C . ASP A 1 99 ? 5.683 3.421 0.523 1.00 93.94 99 ASP A C 1
ATOM 813 O O . ASP A 1 99 ? 5.613 3.813 -0.646 1.00 93.94 99 ASP A O 1
ATOM 817 N N . LEU A 1 100 ? 4.668 3.489 1.382 1.00 95.75 100 LEU A N 1
ATOM 818 C CA . LEU A 1 100 ? 3.320 3.982 1.105 1.00 95.75 100 LEU A CA 1
ATOM 819 C C . LEU A 1 100 ? 2.993 5.228 1.937 1.00 95.75 100 LEU A C 1
ATOM 821 O O . LEU A 1 100 ? 1.839 5.656 1.960 1.00 95.75 100 LEU A O 1
ATOM 825 N N . ARG A 1 101 ? 3.986 5.835 2.597 1.00 96.19 101 ARG A N 1
ATOM 826 C CA . ARG A 1 101 ? 3.796 7.056 3.388 1.00 96.19 101 ARG A CA 1
ATOM 827 C C . ARG A 1 101 ? 3.168 8.158 2.539 1.00 96.19 101 ARG A C 1
ATOM 829 O O . ARG A 1 101 ? 3.318 8.185 1.316 1.00 96.19 101 ARG A O 1
ATOM 836 N N . ASP A 1 102 ? 2.458 9.070 3.187 1.00 96.38 102 ASP A N 1
ATOM 837 C CA . ASP A 1 102 ? 1.776 10.182 2.516 1.00 96.38 102 ASP A CA 1
ATOM 838 C C . ASP A 1 102 ? 0.771 9.715 1.433 1.00 96.38 102 ASP A C 1
ATOM 840 O O . ASP A 1 102 ? 0.641 10.334 0.379 1.00 96.38 102 ASP A O 1
ATOM 844 N N . ASN A 1 103 ? 0.072 8.601 1.685 1.00 96.69 103 ASN A N 1
ATOM 845 C CA . ASN A 1 103 ? -1.124 8.157 0.955 1.00 96.69 103 ASN A CA 1
ATOM 846 C C . ASN A 1 103 ? -2.355 8.187 1.885 1.00 96.69 103 ASN A C 1
ATOM 848 O O . ASN A 1 103 ? -2.222 8.353 3.094 1.00 96.69 103 ASN A O 1
ATOM 852 N N . PHE A 1 104 ? -3.559 8.005 1.335 1.00 95.75 104 PHE A N 1
ATOM 853 C CA . PHE A 1 104 ? -4.832 8.075 2.068 1.00 95.75 104 PHE A CA 1
ATOM 854 C C . PHE A 1 104 ? -5.434 6.682 2.309 1.00 95.75 104 PHE A C 1
ATOM 856 O O . PHE A 1 104 ? -6.572 6.424 1.918 1.00 95.75 104 PHE A O 1
ATOM 863 N N . ILE A 1 105 ? -4.660 5.762 2.890 1.00 96.06 105 ILE A N 1
ATOM 864 C CA . ILE A 1 105 ? -5.048 4.348 3.004 1.00 96.06 105 ILE A CA 1
ATOM 865 C C . ILE A 1 105 ? -6.295 4.188 3.885 1.00 96.06 105 ILE A C 1
ATOM 867 O O . ILE A 1 105 ? -6.320 4.653 5.021 1.00 96.06 105 ILE A O 1
ATOM 871 N N . ASN A 1 106 ? -7.320 3.516 3.361 1.00 95.56 106 ASN A N 1
ATOM 872 C CA . ASN A 1 106 ? -8.487 3.081 4.116 1.00 95.56 106 ASN A CA 1
ATOM 873 C C . ASN A 1 106 ? -8.225 1.676 4.678 1.00 95.56 106 ASN A C 1
ATOM 875 O O . ASN A 1 106 ? -8.207 0.691 3.937 1.00 95.56 106 ASN A O 1
ATOM 879 N N . CYS A 1 107 ? -7.991 1.615 5.982 1.00 94.94 107 CYS A N 1
ATOM 880 C CA . CYS A 1 107 ? -7.714 0.432 6.779 1.00 94.94 107 CYS A CA 1
ATOM 881 C C . CYS A 1 107 ? -9.003 -0.200 7.308 1.00 94.94 107 CYS A C 1
ATOM 883 O O . CYS A 1 107 ? -9.195 -0.335 8.510 1.00 94.94 107 CYS A O 1
ATOM 885 N N . ASN A 1 108 ? -9.896 -0.564 6.390 1.00 94.00 108 ASN A N 1
ATOM 886 C CA . ASN A 1 108 ? -11.099 -1.338 6.682 1.00 94.00 108 ASN A CA 1
ATOM 887 C C . ASN A 1 108 ? -10.957 -2.786 6.188 1.00 94.00 108 ASN A C 1
ATOM 889 O O . ASN A 1 108 ? -9.906 -3.184 5.673 1.00 94.00 108 ASN A O 1
ATOM 893 N N . CYS A 1 109 ? -12.035 -3.568 6.267 1.00 93.50 109 CYS A N 1
ATOM 894 C CA . CYS A 1 109 ? -11.999 -4.990 5.916 1.00 93.50 109 CYS A CA 1
ATOM 895 C C . CYS A 1 109 ? -11.490 -5.319 4.502 1.00 93.50 109 CYS A C 1
ATOM 897 O O . CYS A 1 109 ? -10.972 -6.414 4.276 1.00 93.50 109 CYS A O 1
ATOM 899 N N . ASN A 1 110 ? -11.536 -4.377 3.551 1.00 93.00 110 ASN A N 1
ATOM 900 C CA . ASN A 1 110 ? -11.036 -4.604 2.191 1.00 93.00 110 ASN A CA 1
ATOM 901 C C . ASN A 1 110 ? -9.531 -4.892 2.146 1.00 93.00 110 ASN A C 1
ATOM 903 O O . ASN A 1 110 ? -9.051 -5.497 1.185 1.00 93.00 110 ASN A O 1
ATOM 907 N N . ILE A 1 111 ? -8.780 -4.458 3.162 1.00 93.31 111 ILE A N 1
ATOM 908 C CA . ILE A 1 111 ? -7.350 -4.741 3.275 1.00 93.31 111 ILE A CA 1
ATOM 909 C C . ILE A 1 111 ? -7.011 -5.700 4.419 1.00 93.31 111 ILE A C 1
ATOM 911 O O . ILE A 1 111 ? -5.833 -5.850 4.712 1.00 93.31 111 ILE A O 1
ATOM 915 N N . LYS A 1 112 ? -7.984 -6.432 4.992 1.00 92.50 112 LYS A N 1
ATOM 916 C CA . LYS A 1 112 ? -7.751 -7.451 6.044 1.00 92.50 112 LYS A CA 1
ATOM 917 C C . LYS A 1 112 ? -6.646 -8.455 5.684 1.00 92.50 112 LYS A C 1
ATOM 919 O O . LYS A 1 112 ? -5.961 -9.007 6.537 1.00 92.50 112 LYS A O 1
ATOM 924 N N . TRP A 1 113 ? -6.416 -8.669 4.390 1.00 91.62 113 TRP A N 1
ATOM 925 C CA . TRP A 1 113 ? -5.351 -9.537 3.902 1.00 91.62 113 TRP A CA 1
ATOM 926 C C . TRP A 1 113 ? -3.930 -9.113 4.345 1.00 91.62 113 TRP A C 1
ATOM 928 O O . TRP A 1 113 ? -3.019 -9.945 4.346 1.00 91.62 113 TRP A O 1
ATOM 938 N N . VAL A 1 114 ? -3.717 -7.839 4.707 1.00 91.12 114 VAL A N 1
ATOM 939 C CA . VAL A 1 114 ? -2.407 -7.309 5.133 1.00 91.12 114 VAL A CA 1
ATOM 940 C C . VAL A 1 114 ? -1.934 -7.893 6.466 1.00 91.12 114 VAL A C 1
ATOM 942 O O . VAL A 1 114 ? -0.725 -7.943 6.698 1.00 91.12 114 VAL A O 1
ATOM 945 N N . THR A 1 115 ? -2.861 -8.386 7.292 1.00 86.56 115 THR A N 1
ATOM 946 C CA . THR A 1 115 ? -2.607 -8.971 8.617 1.00 86.56 115 THR A CA 1
ATOM 947 C C . THR A 1 115 ? -2.838 -10.483 8.681 1.00 86.56 115 THR A C 1
ATOM 949 O O . THR A 1 115 ? -2.581 -11.081 9.720 1.00 86.56 115 THR A O 1
ATOM 952 N N . THR A 1 116 ? -3.243 -11.139 7.580 1.00 81.56 116 THR A N 1
ATOM 953 C CA . THR A 1 116 ? -3.630 -12.565 7.577 1.00 81.56 116 THR A CA 1
ATOM 954 C C . THR A 1 116 ? -2.607 -13.471 8.270 1.00 81.56 116 THR A C 1
ATOM 956 O O . THR A 1 116 ? -1.481 -13.626 7.775 1.00 81.56 116 THR A O 1
ATOM 959 N N . HIS A 1 117 ? -3.053 -14.091 9.373 1.00 57.47 117 HIS A N 1
ATOM 960 C CA . HIS A 1 117 ? -2.383 -15.070 10.241 1.00 57.47 117 HIS A CA 1
ATOM 961 C C . HIS A 1 117 ? -1.017 -15.579 9.736 1.00 57.47 117 HIS A C 1
ATOM 963 O O . HIS A 1 117 ? -0.912 -16.521 8.944 1.00 57.47 117 HIS A O 1
ATOM 969 N N . GLY A 1 118 ? 0.055 -14.959 10.242 1.00 56.41 118 GLY A N 1
ATOM 970 C CA . GLY A 1 118 ? 1.444 -15.389 10.033 1.00 56.41 118 GLY A CA 1
ATOM 971 C C . GLY A 1 118 ? 2.172 -14.727 8.861 1.00 56.41 118 GLY A C 1
ATOM 972 O O . GLY A 1 118 ? 3.348 -15.021 8.627 1.00 56.41 118 GLY A O 1
ATOM 973 N N . ASN A 1 119 ? 1.523 -13.819 8.129 1.00 61.56 119 ASN A N 1
ATOM 974 C CA . ASN A 1 119 ? 2.173 -13.068 7.064 1.00 61.56 119 ASN A CA 1
ATOM 975 C C . ASN A 1 119 ? 2.551 -11.660 7.517 1.00 61.56 119 ASN A C 1
ATOM 977 O O . ASN A 1 119 ? 1.700 -10.813 7.741 1.00 61.56 119 ASN A O 1
ATOM 981 N N . SER A 1 120 ? 3.854 -11.391 7.550 1.00 71.19 120 SER A N 1
ATOM 982 C CA . SER A 1 120 ? 4.449 -10.076 7.816 1.00 71.19 120 SER A CA 1
ATOM 983 C C . SER A 1 120 ? 4.235 -9.057 6.677 1.00 71.19 120 SER A C 1
ATOM 985 O O . SER A 1 120 ? 5.157 -8.307 6.362 1.00 71.19 120 SER A O 1
ATOM 987 N N . TYR A 1 121 ? 3.084 -9.058 5.986 1.00 85.19 121 TYR A N 1
ATOM 988 C CA . TYR A 1 121 ? 2.850 -8.105 4.893 1.00 85.19 121 TYR A CA 1
ATOM 989 C C . TYR A 1 121 ? 2.805 -6.672 5.431 1.00 85.19 121 TYR A C 1
ATOM 991 O O . TYR A 1 121 ? 3.514 -5.831 4.883 1.00 85.19 121 TYR A O 1
ATOM 999 N N . SER A 1 122 ? 2.081 -6.428 6.531 1.00 85.00 122 SER A N 1
ATOM 1000 C CA . SER A 1 122 ? 2.073 -5.145 7.255 1.00 85.00 122 SER A CA 1
ATOM 1001 C C . SER A 1 122 ? 3.487 -4.668 7.618 1.00 85.00 122 SER A C 1
ATOM 1003 O O . SER A 1 122 ? 3.848 -3.537 7.312 1.00 85.00 122 SER A O 1
ATOM 1005 N N . LYS A 1 123 ? 4.343 -5.565 8.129 1.00 87.31 123 LYS A N 1
ATOM 1006 C CA . LYS A 1 123 ? 5.740 -5.266 8.521 1.00 87.31 123 LYS A CA 1
ATOM 1007 C C . LYS A 1 123 ? 6.618 -4.801 7.367 1.00 87.31 123 LYS A C 1
ATOM 1009 O O . LYS A 1 123 ? 7.626 -4.129 7.571 1.00 87.31 123 LYS A O 1
ATOM 1014 N N . ASN A 1 124 ? 6.262 -5.184 6.144 1.00 88.50 124 ASN A N 1
ATOM 1015 C CA . ASN A 1 124 ? 6.975 -4.770 4.943 1.00 88.50 124 ASN A CA 1
ATOM 1016 C C . ASN A 1 124 ? 6.372 -3.502 4.317 1.00 88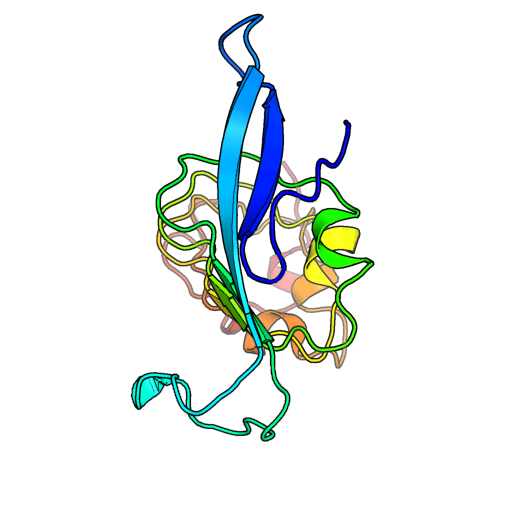.50 124 ASN A C 1
ATOM 1018 O O . ASN A 1 124 ? 6.810 -3.091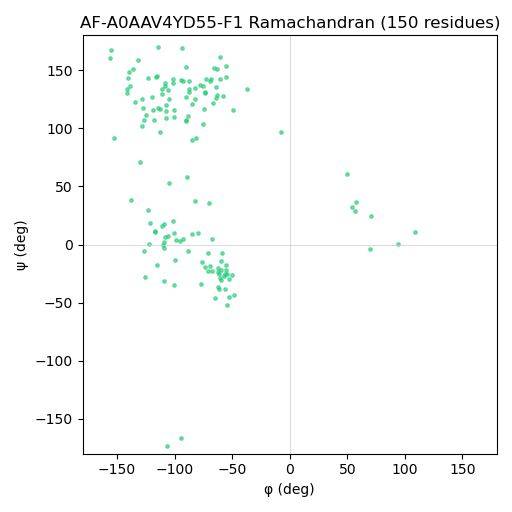 3.242 1.00 88.50 124 ASN A O 1
ATOM 1022 N N . MET A 1 125 ? 5.371 -2.883 4.947 1.00 91.56 125 MET A N 1
ATOM 1023 C CA . MET A 1 125 ? 4.652 -1.720 4.437 1.00 91.56 125 MET A CA 1
ATOM 1024 C C . MET A 1 125 ? 4.816 -0.532 5.382 1.00 91.56 125 MET A C 1
ATOM 1026 O O . MET A 1 125 ? 4.312 -0.524 6.497 1.00 91.56 125 MET A O 1
ATOM 1030 N N . LEU A 1 126 ? 5.467 0.527 4.902 1.00 93.94 126 LEU A N 1
ATOM 1031 C CA . LEU A 1 126 ? 5.480 1.810 5.602 1.00 93.94 126 LEU A CA 1
ATOM 1032 C C . LEU A 1 126 ? 4.225 2.585 5.205 1.00 93.94 126 LEU A C 1
ATOM 1034 O O . LEU A 1 126 ? 4.232 3.300 4.203 1.00 93.94 126 LEU A O 1
ATOM 1038 N N . ALA A 1 127 ? 3.142 2.407 5.957 1.00 95.31 127 ALA A N 1
ATOM 1039 C CA . ALA A 1 127 ? 1.845 3.017 5.691 1.00 95.31 127 ALA A CA 1
ATOM 1040 C C . ALA A 1 127 ? 1.173 3.466 6.992 1.00 95.31 127 ALA A C 1
ATOM 1042 O O . ALA A 1 127 ? 1.238 2.766 8.001 1.00 95.31 127 ALA A O 1
ATOM 1043 N N . SER A 1 128 ? 0.471 4.596 6.932 1.00 96.31 128 SER A N 1
ATOM 1044 C CA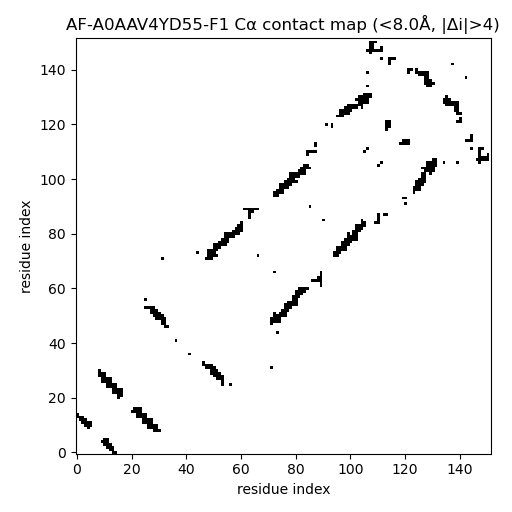 . SER A 1 128 ? -0.435 5.042 7.992 1.00 96.31 128 SER A CA 1
ATOM 1045 C C . SER A 1 128 ? -1.865 5.055 7.477 1.00 96.31 128 SER A C 1
ATOM 1047 O O . SER A 1 128 ? -2.106 5.388 6.312 1.00 96.31 128 SER A O 1
ATOM 1049 N N . CYS A 1 129 ? -2.810 4.721 8.343 1.00 96.44 129 CYS A N 1
ATOM 1050 C CA . CYS A 1 129 ? -4.224 4.740 8.011 1.00 96.44 129 CYS A CA 1
ATOM 1051 C C . CYS A 1 129 ? -4.744 6.183 7.971 1.00 96.44 129 CYS A C 1
ATOM 1053 O O . CYS A 1 129 ? -4.417 7.016 8.817 1.00 96.44 129 CYS A O 1
ATOM 1055 N N . ALA A 1 130 ? -5.537 6.501 6.954 1.00 96.88 130 ALA A N 1
ATOM 1056 C CA . ALA A 1 130 ? -6.279 7.755 6.853 1.00 96.88 130 ALA A CA 1
ATOM 1057 C C . ALA A 1 130 ? -7.746 7.562 7.245 1.00 96.88 130 ALA A C 1
ATOM 1059 O O . ALA A 1 130 ? -8.328 8.452 7.859 1.00 96.88 130 ALA A O 1
ATOM 1060 N N . GLU A 1 131 ? -8.297 6.395 6.911 1.00 95.12 131 GLU A N 1
ATOM 1061 C CA . GLU A 1 131 ? -9.633 5.937 7.283 1.00 95.12 131 GLU A CA 1
ATOM 1062 C C . GLU A 1 131 ? -9.556 4.499 7.829 1.00 95.12 131 GLU A C 1
ATOM 1064 O O . GLU A 1 131 ? -8.593 3.803 7.500 1.00 95.12 131 GLU A O 1
ATOM 1069 N N . PRO A 1 132 ? -10.542 4.037 8.618 1.00 94.81 132 PRO A N 1
ATOM 1070 C CA . PRO A 1 132 ? -11.555 4.858 9.286 1.00 94.81 132 PRO A CA 1
ATOM 1071 C C . PRO A 1 132 ? -10.920 5.867 10.257 1.00 94.81 132 PRO A C 1
ATOM 1073 O O . PRO A 1 132 ? -9.768 5.714 10.669 1.00 94.81 132 PRO A O 1
ATOM 1076 N N . THR A 1 133 ? -11.671 6.904 10.638 1.00 93.94 133 THR A N 1
ATOM 1077 C CA . THR A 1 133 ? -11.194 7.962 11.553 1.00 93.94 133 THR A CA 1
ATOM 1078 C C . THR A 1 133 ? -10.620 7.426 12.867 1.00 93.94 133 THR A C 1
ATOM 1080 O O . THR A 1 133 ? -9.689 8.028 13.399 1.00 93.94 133 THR A O 1
ATOM 1083 N N . THR A 1 134 ? -11.110 6.278 13.346 1.00 94.69 134 THR A N 1
ATOM 1084 C CA . THR A 1 134 ? -10.605 5.558 14.526 1.00 94.69 134 THR A CA 1
ATOM 1085 C C . THR A 1 134 ? -9.119 5.209 14.431 1.00 94.69 134 THR A C 1
ATOM 1087 O O . THR A 1 134 ? -8.407 5.340 15.420 1.00 94.69 134 THR A O 1
ATOM 1090 N N . PHE A 1 135 ? -8.635 4.823 13.246 1.00 95.38 135 PHE A N 1
ATOM 1091 C CA . PHE A 1 135 ? -7.239 4.421 13.018 1.00 95.38 135 PHE A CA 1
ATOM 1092 C C . PHE A 1 135 ? -6.407 5.531 12.377 1.00 95.38 135 PHE A C 1
ATOM 1094 O O . PHE A 1 135 ? -5.284 5.312 11.927 1.00 95.38 135 PHE A O 1
ATOM 1101 N N . ARG A 1 136 ? -6.940 6.749 12.289 1.00 95.88 136 ARG A N 1
ATOM 1102 C CA . ARG A 1 136 ? -6.273 7.845 11.592 1.00 95.88 136 ARG A CA 1
ATOM 1103 C C . ARG A 1 136 ? -4.882 8.114 12.183 1.00 95.88 136 ARG A C 1
ATOM 1105 O O . ARG A 1 136 ? -4.741 8.359 13.374 1.00 95.88 136 ARG A O 1
ATOM 1112 N N . LEU A 1 137 ? -3.875 8.147 11.307 1.00 95.31 137 LEU A N 1
ATOM 1113 C CA . LEU A 1 137 ? -2.436 8.277 11.592 1.00 95.31 137 LEU A CA 1
ATOM 1114 C C . LEU A 1 137 ? -1.775 7.060 12.264 1.00 95.31 137 LEU A C 1
ATOM 1116 O O . LEU A 1 137 ? -0.551 7.065 12.412 1.00 95.31 137 LEU A O 1
ATOM 1120 N N . GLN A 1 138 ? -2.526 6.015 12.612 1.00 95.88 138 GLN A N 1
ATOM 1121 C CA . GLN A 1 138 ? -1.963 4.773 13.141 1.00 95.88 138 GLN A CA 1
ATOM 1122 C C . GLN A 1 138 ? -1.175 4.038 12.051 1.00 95.88 138 GLN A C 1
ATOM 1124 O O . GLN A 1 138 ? -1.555 4.077 10.874 1.00 95.88 138 GLN A O 1
ATOM 1129 N N . GLN A 1 139 ? -0.046 3.418 12.413 1.00 95.06 139 GLN A N 1
ATOM 1130 C CA . GLN A 1 139 ? 0.728 2.629 11.456 1.00 95.06 139 GLN A CA 1
ATOM 1131 C C . GLN A 1 139 ? -0.002 1.325 11.158 1.00 95.06 139 GLN A C 1
ATOM 1133 O O . GLN A 1 139 ? -0.560 0.697 12.052 1.00 95.06 139 GLN A O 1
ATOM 1138 N N . LEU A 1 140 ? 0.056 0.892 9.900 1.00 93.19 140 LEU A N 1
ATOM 1139 C CA . LEU A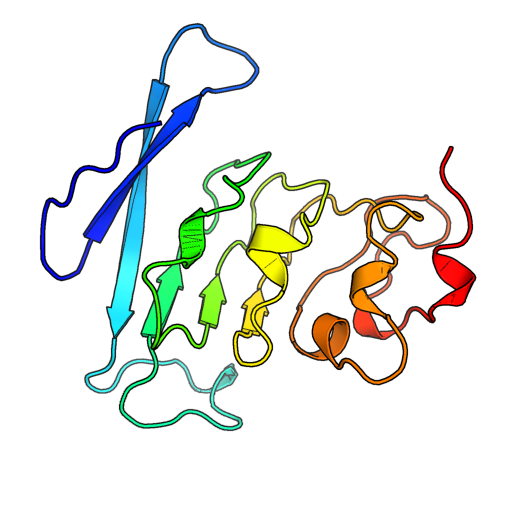 1 140 ? -0.575 -0.354 9.470 1.00 93.19 140 LEU A CA 1
ATOM 1140 C C . LEU A 1 140 ? -0.013 -1.584 10.203 1.00 93.19 140 LEU A C 1
ATOM 1142 O O . LEU A 1 140 ? -0.722 -2.568 10.362 1.00 93.19 140 LEU A O 1
ATOM 1146 N N . ASP A 1 141 ? 1.250 -1.532 10.632 1.00 91.31 141 ASP A N 1
ATOM 1147 C CA . ASP A 1 141 ? 1.893 -2.623 11.376 1.00 91.31 141 ASP A CA 1
ATOM 1148 C C . ASP A 1 141 ? 1.468 -2.716 12.847 1.00 91.31 141 ASP A C 1
ATOM 1150 O O . ASP A 1 141 ? 1.685 -3.748 13.476 1.00 91.31 141 ASP A O 1
ATOM 1154 N N . ASP A 1 142 ? 0.837 -1.666 13.378 1.00 92.06 142 ASP A N 1
ATOM 1155 C CA . ASP A 1 142 ? 0.328 -1.641 14.752 1.00 92.06 142 ASP A CA 1
ATOM 1156 C C . ASP A 1 142 ? -1.108 -2.189 14.855 1.00 92.06 142 ASP A C 1
ATOM 1158 O O . ASP A 1 142 ? -1.639 -2.273 15.960 1.00 92.06 142 ASP A O 1
ATOM 1162 N N . LEU A 1 143 ? -1.756 -2.499 13.725 1.00 91.44 143 LEU A N 1
ATOM 1163 C CA . LEU A 1 143 ? -3.130 -3.004 13.679 1.00 91.44 143 LEU A CA 1
ATOM 1164 C C . LEU A 1 143 ? -3.160 -4.533 13.675 1.00 91.44 143 LEU A C 1
ATOM 1166 O O . LEU A 1 143 ? -2.367 -5.192 12.997 1.00 91.44 143 LEU A O 1
ATOM 1170 N N . GLU A 1 144 ? -4.120 -5.094 14.398 1.00 91.19 144 GLU A N 1
ATOM 1171 C CA . GLU A 1 144 ? -4.359 -6.530 14.485 1.00 91.19 144 GLU A CA 1
ATOM 1172 C C . GLU A 1 144 ? -5.402 -6.983 13.455 1.00 91.19 144 GLU A C 1
ATOM 1174 O O . GLU A 1 144 ? -6.048 -6.182 12.788 1.00 91.19 144 GLU A O 1
ATOM 1179 N N . GLU A 1 145 ? -5.556 -8.293 13.259 1.00 90.75 145 GLU A N 1
ATOM 1180 C CA . GLU A 1 145 ? -6.472 -8.821 12.238 1.00 90.75 145 GLU A CA 1
ATOM 1181 C C . GLU A 1 145 ? -7.943 -8.442 12.490 1.00 90.75 145 GLU A C 1
ATOM 1183 O O . GLU A 1 145 ? -8.662 -8.135 11.533 1.00 90.75 145 GLU A O 1
ATOM 1188 N N . ASP A 1 146 ? -8.357 -8.407 13.756 1.00 91.94 146 ASP A N 1
ATOM 1189 C CA . ASP A 1 146 ? -9.729 -8.098 14.178 1.00 91.94 146 ASP A CA 1
ATOM 1190 C C . ASP A 1 146 ? -10.087 -6.613 13.961 1.00 91.94 146 ASP A C 1
ATOM 1192 O O . ASP A 1 146 ? -11.255 -6.277 13.752 1.00 91.94 146 ASP A O 1
ATOM 1196 N N . ASP A 1 147 ? -9.089 -5.719 13.891 1.00 92.81 147 ASP A N 1
ATOM 1197 C CA . ASP A 1 147 ? -9.297 -4.297 13.568 1.00 92.81 147 ASP A CA 1
ATOM 1198 C C . ASP A 1 147 ? -9.887 -4.104 12.157 1.00 92.81 147 ASP A C 1
ATOM 1200 O O . ASP A 1 147 ? -10.498 -3.076 11.855 1.00 92.81 147 ASP A O 1
ATOM 1204 N N . PHE A 1 148 ? -9.754 -5.112 11.288 1.00 93.12 148 PHE A N 1
ATOM 1205 C CA . PHE A 1 148 ? -10.252 -5.106 9.914 1.00 93.12 148 PHE A CA 1
ATOM 1206 C C . PHE A 1 148 ? -11.559 -5.898 9.740 1.00 93.12 148 PHE A C 1
ATOM 1208 O O . PHE A 1 148 ? -11.880 -6.289 8.621 1.00 93.12 148 PHE A O 1
ATOM 1215 N N . ASP A 1 149 ? -12.338 -6.168 10.788 1.00 91.44 149 ASP A N 1
ATOM 1216 C CA . ASP A 1 149 ? -13.583 -6.948 10.648 1.00 91.44 149 ASP A CA 1
ATOM 1217 C C . ASP A 1 149 ? -14.740 -6.188 9.986 1.00 91.44 149 ASP A C 1
ATOM 1219 O O . ASP A 1 149 ? -15.670 -6.798 9.453 1.00 91.44 149 ASP A O 1
ATOM 1223 N N . TYR A 1 150 ? -14.673 -4.857 9.958 1.00 88.06 150 TYR A N 1
ATOM 1224 C CA . TYR A 1 150 ? -15.776 -4.013 9.507 1.00 88.06 150 TYR A CA 1
ATOM 1225 C C . TYR A 1 150 ? -15.470 -3.311 8.177 1.00 88.06 150 TYR A C 1
ATOM 1227 O O . TYR A 1 150 ? -14.400 -2.732 7.972 1.00 88.06 150 TYR A O 1
ATOM 1235 N N . CYS A 1 151 ? -16.442 -3.350 7.264 1.00 87.06 151 CYS A N 1
ATOM 1236 C CA . CYS A 1 151 ? -16.514 -2.504 6.076 1.00 87.06 151 CYS A CA 1
ATOM 1237 C C . CYS A 1 151 ? -17.861 -1.785 6.075 1.00 87.06 151 CYS A C 1
ATOM 1239 O O . CYS A 1 151 ? -18.891 -2.433 5.896 1.00 87.06 151 CYS A O 1
ATOM 1241 N N . GLU A 1 152 ? -17.839 -0.468 6.263 1.00 63.34 152 GLU A N 1
ATOM 1242 C CA . GLU A 1 152 ? -18.948 0.409 5.869 1.00 63.34 152 GLU A CA 1
ATOM 1243 C C . GLU A 1 152 ? -18.915 0.691 4.360 1.00 63.34 152 GLU A C 1
ATOM 1245 O O . GLU A 1 152 ? -17.795 0.834 3.803 1.00 63.34 152 GLU A O 1
#

Sequence (152 aa):
MGFYWLTRHRVKYICKMRSRTAWRVMTAARVCNTKAATADVLIGWRSNDCTFSLHDQMMSSLPDDIFEDTPRLAYVNLKGNRLTTLNQKAFSKRRVFYDLRDNFINCNCNIKWVTTHGNSYSKNMLASCAEPTTFRLQQLDDLEEDDFDYCE

Radius of gyration: 15.82 Å; Cα contacts (8 Å, |Δi|>4): 292; chains: 1; bounding box: 45×29×38 Å

pLDDT: mean 75.07, std 20.21, range [32.94, 96.88]

Organism: Caerostris extrusa (NCBI:txid172846)